Protein AF-A0A246ACH7-F1 (afdb_monomer)

Radius of gyration: 14.09 Å; Cα contacts (8 Å, |Δi|>4): 44; chains: 1; bounding box: 23×41×35 Å

Secondary s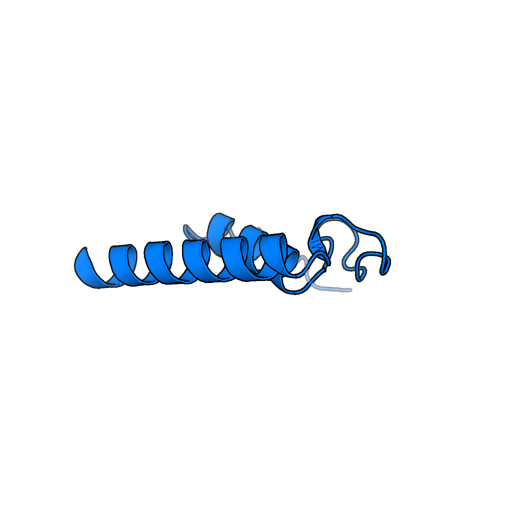tructure (DSSP, 8-state):
-PPPPP----TTHHHHHHHHHHTTB-TTT-PBPPTT-GGGSHHHHHHHHHHHHHHHHHHHHT-

pLDDT: mean 83.44, std 18.58, range [38.84, 97.94]

Mean predicted aligned error: 7.93 Å

Foldseek 3Di:
DPDPDPPPPDPCVVLVCLVCLLQQADPVVRDGHDCPDPSVPPVNSVVSVVVSVVVVVVVVVVD

Solvent-accessible surface area (backbone atoms only — not comparable to full-atom values): 3853 Å² total; per-residue (Å²): 130,84,76,80,77,73,85,75,86,49,101,52,56,66,58,53,52,47,48,35,38,39,74,27,35,39,85,90,79,70,43,71,55,58,85,87,35,70,46,57,34,70,68,49,24,51,51,39,51,50,52,52,52,52,54,51,56,50,59,64,73,74,111

Sequence (63 aa):
MLKPAKPMQDNNRHLEILQALAIGTDLVTGEVFPANSPYNHPEIIRTLFFAINQLKALAEKGN

Structure (mmCIF, N/CA/C/O backbone):
data_AF-A0A246ACH7-F1
#
_entry.id   AF-A0A246ACH7-F1
#
loop_
_atom_site.group_PDB
_atom_site.id
_atom_site.type_symbol
_atom_site.label_atom_id
_atom_site.label_alt_id
_atom_site.label_comp_id
_atom_site.label_asym_id
_atom_site.label_entity_id
_atom_site.label_seq_id
_atom_site.pdbx_PDB_ins_code
_atom_site.Cartn_x
_atom_site.Cartn_y
_atom_site.Cartn_z
_atom_site.occupancy
_atom_site.B_iso_or_equiv
_atom_site.auth_seq_id
_atom_site.auth_comp_id
_atom_site.auth_asym_id
_atom_site.auth_atom_id
_atom_site.pdbx_PDB_model_num
ATOM 1 N N . MET A 1 1 ? 1.400 -29.635 2.849 1.00 42.28 1 MET A N 1
ATOM 2 C CA . MET A 1 1 ? 0.103 -29.006 2.524 1.00 42.28 1 MET A CA 1
ATOM 3 C C . MET A 1 1 ? 0.098 -27.610 3.125 1.00 42.28 1 MET A C 1
ATOM 5 O O . MET A 1 1 ? 0.165 -27.489 4.343 1.00 42.28 1 MET A O 1
ATOM 9 N N . LEU A 1 2 ? 0.141 -26.576 2.281 1.00 45.34 2 LEU A N 1
ATOM 10 C CA . LEU A 1 2 ? 0.034 -25.176 2.700 1.00 45.34 2 LEU A CA 1
ATOM 11 C C . LEU A 1 2 ? -1.349 -24.981 3.333 1.00 45.34 2 LEU A C 1
ATOM 13 O O . LEU A 1 2 ? -2.357 -25.328 2.721 1.00 45.34 2 LEU A O 1
ATOM 17 N N . LYS A 1 3 ? -1.398 -24.509 4.583 1.00 38.84 3 LYS A N 1
ATOM 18 C CA . LYS A 1 3 ? -2.666 -24.196 5.256 1.00 38.84 3 LYS A CA 1
ATOM 19 C C . LYS A 1 3 ? -3.411 -23.150 4.413 1.00 38.84 3 LYS A C 1
ATOM 21 O O . LYS A 1 3 ? -2.767 -22.184 4.001 1.00 38.84 3 LYS A O 1
ATOM 26 N N . PRO A 1 4 ? -4.722 -23.301 4.157 1.00 43.16 4 PRO A N 1
ATOM 27 C CA . PRO A 1 4 ? -5.477 -22.262 3.475 1.00 43.16 4 PRO A CA 1
ATOM 28 C C . PRO A 1 4 ? -5.446 -21.004 4.346 1.00 43.16 4 PRO A C 1
ATOM 30 O O . PRO A 1 4 ? -5.820 -21.047 5.522 1.00 43.16 4 PRO A O 1
ATOM 33 N N . ALA A 1 5 ? -4.941 -19.903 3.789 1.00 50.91 5 ALA A N 1
ATOM 34 C CA . ALA A 1 5 ? -5.018 -18.602 4.429 1.00 50.91 5 ALA A CA 1
ATOM 35 C C . ALA A 1 5 ? -6.499 -18.302 4.694 1.00 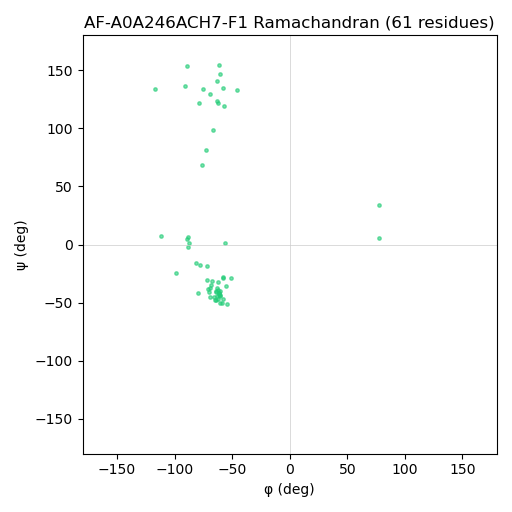50.91 5 ALA A C 1
ATOM 37 O O . ALA A 1 5 ? -7.324 -18.306 3.781 1.00 50.91 5 ALA A O 1
ATOM 38 N N . LYS A 1 6 ? -6.835 -18.128 5.973 1.00 45.12 6 LYS A N 1
ATOM 39 C CA . LYS A 1 6 ? -8.160 -17.732 6.455 1.00 45.12 6 LYS A CA 1
ATOM 40 C C . LYS A 1 6 ? -8.659 -16.557 5.601 1.00 45.12 6 LYS A C 1
ATOM 42 O O . LYS A 1 6 ? -7.879 -15.624 5.409 1.00 45.12 6 LYS A O 1
ATOM 47 N N . PRO A 1 7 ? -9.910 -16.547 5.102 1.00 46.72 7 PRO A N 1
ATOM 48 C CA . PRO A 1 7 ? -10.449 -15.342 4.497 1.00 46.72 7 PRO A CA 1
ATOM 49 C C . PRO A 1 7 ? -10.580 -14.318 5.622 1.00 46.72 7 PRO A C 1
ATOM 51 O O . PRO A 1 7 ? -11.493 -14.372 6.444 1.00 46.72 7 PRO A O 1
ATOM 54 N N . MET A 1 8 ? -9.589 -13.439 5.712 1.00 47.88 8 MET A N 1
ATOM 55 C CA . MET A 1 8 ? -9.546 -12.335 6.651 1.00 47.88 8 MET A CA 1
ATOM 56 C C . MET A 1 8 ? -10.555 -11.301 6.152 1.00 47.88 8 MET A C 1
ATOM 58 O O . MET A 1 8 ? -10.238 -10.379 5.405 1.00 47.88 8 MET A O 1
ATOM 62 N N . GLN A 1 9 ? -11.830 -11.524 6.468 1.00 51.06 9 GLN A N 1
ATOM 63 C CA . GLN A 1 9 ? -12.819 -10.454 6.478 1.00 51.06 9 GLN A CA 1
ATOM 64 C C . GLN A 1 9 ? -12.588 -9.643 7.752 1.00 51.06 9 GLN A C 1
ATOM 66 O O . GLN A 1 9 ? -13.377 -9.703 8.687 1.00 51.06 9 GLN A O 1
ATOM 71 N N . ASP A 1 10 ? -11.463 -8.933 7.796 1.00 53.59 10 ASP A N 1
ATOM 72 C CA . ASP A 1 10 ? -11.224 -7.905 8.796 1.00 53.59 10 ASP A CA 1
ATOM 73 C C . ASP A 1 10 ? -11.719 -6.578 8.229 1.00 53.59 10 ASP A C 1
ATOM 75 O O . ASP A 1 10 ? -11.469 -6.242 7.066 1.00 53.59 10 ASP A O 1
ATOM 79 N N . ASN A 1 11 ? -12.411 -5.803 9.063 1.00 61.34 11 ASN A N 1
ATOM 80 C CA . ASN A 1 11 ? -13.005 -4.497 8.744 1.00 61.34 11 ASN A CA 1
ATOM 81 C C . ASN A 1 11 ? -11.994 -3.451 8.208 1.00 61.34 11 ASN A C 1
ATOM 83 O O . ASN A 1 11 ? -12.376 -2.334 7.878 1.00 61.34 11 ASN A O 1
ATOM 87 N N . ASN A 1 12 ? -10.719 -3.827 8.057 1.00 70.88 12 ASN A N 1
ATOM 88 C CA . ASN A 1 12 ? -9.605 -3.011 7.591 1.00 70.88 12 ASN A CA 1
ATOM 89 C C . ASN A 1 12 ? -9.042 -3.425 6.221 1.00 70.88 12 ASN A C 1
ATOM 91 O O . ASN A 1 12 ? -8.058 -2.831 5.782 1.00 70.88 12 ASN A O 1
ATOM 95 N N . ARG A 1 13 ? -9.665 -4.366 5.492 1.00 85.44 13 ARG A N 1
ATOM 96 C CA . ARG A 1 13 ? -9.194 -4.799 4.154 1.00 85.44 13 ARG A CA 1
ATOM 97 C C . ARG A 1 13 ? -8.943 -3.636 3.182 1.00 85.44 13 ARG A C 1
ATOM 99 O O . ARG A 1 13 ? -8.085 -3.705 2.313 1.00 85.44 13 ARG A O 1
ATOM 106 N N . HIS A 1 14 ? -9.672 -2.537 3.346 1.00 88.31 14 HIS A N 1
ATOM 107 C CA . HIS A 1 14 ? -9.538 -1.342 2.516 1.00 88.31 14 HIS A CA 1
ATOM 108 C C . HIS A 1 14 ? -8.217 -0.611 2.811 1.00 88.31 14 HIS A C 1
ATOM 110 O O . HIS A 1 14 ? -7.545 -0.156 1.891 1.00 88.31 14 HIS A O 1
ATOM 116 N N . LEU A 1 15 ? -7.800 -0.560 4.083 1.00 91.50 15 LEU A N 1
ATOM 117 C CA . LEU A 1 15 ? -6.508 -0.006 4.491 1.00 91.50 15 LEU A CA 1
ATOM 118 C C . LEU A 1 15 ? -5.342 -0.872 4.023 1.00 91.50 15 LEU A C 1
ATOM 120 O O . LEU A 1 15 ? -4.291 -0.324 3.706 1.00 91.50 15 LEU A O 1
ATOM 124 N N . GLU A 1 16 ? -5.506 -2.194 3.988 1.00 90.31 16 GLU A N 1
ATOM 125 C CA . GLU A 1 16 ? -4.496 -3.112 3.447 1.00 90.31 16 GLU A CA 1
ATOM 126 C C . GLU A 1 16 ? -4.309 -2.895 1.948 1.00 90.31 16 GLU A C 1
ATOM 128 O O . GLU A 1 16 ? -3.178 -2.765 1.484 1.00 90.31 16 GLU A O 1
ATOM 133 N N . ILE A 1 17 ? -5.416 -2.769 1.206 1.00 92.94 17 ILE A N 1
ATOM 134 C CA . ILE A 1 17 ? -5.375 -2.486 -0.230 1.00 92.94 17 ILE A CA 1
ATOM 135 C C . ILE A 1 17 ? -4.669 -1.151 -0.486 1.00 92.94 17 ILE A C 1
ATOM 137 O O . ILE A 1 17 ? -3.730 -1.089 -1.275 1.00 92.94 17 ILE A O 1
ATOM 141 N N . LEU A 1 18 ? -5.080 -0.087 0.209 1.00 94.12 18 LEU A N 1
ATOM 142 C CA . LEU A 1 18 ? -4.470 1.234 0.054 1.00 94.12 18 LEU A CA 1
ATOM 143 C C . LEU A 1 18 ? -2.980 1.226 0.416 1.00 94.12 18 LEU A C 1
ATOM 145 O O . LEU A 1 18 ? -2.186 1.848 -0.286 1.00 94.12 18 LEU A O 1
ATOM 149 N N . GLN A 1 19 ? -2.589 0.512 1.477 1.00 94.88 19 GLN A N 1
ATOM 150 C CA . GLN A 1 19 ? -1.184 0.374 1.867 1.00 94.88 19 GLN A CA 1
ATOM 151 C C . GLN A 1 19 ? -0.369 -0.352 0.804 1.00 94.88 19 GLN A C 1
ATOM 153 O O . GLN A 1 19 ? 0.687 0.147 0.430 1.00 94.88 19 GLN A O 1
ATOM 158 N N . ALA A 1 20 ? -0.860 -1.479 0.291 1.00 95.00 20 ALA A N 1
ATOM 159 C CA . ALA A 1 20 ? -0.173 -2.223 -0.758 1.00 95.00 20 ALA A CA 1
ATOM 160 C C . ALA A 1 20 ? -0.009 -1.391 -2.040 1.00 95.00 20 ALA A C 1
ATOM 162 O O . ALA A 1 20 ? 1.084 -1.344 -2.599 1.00 95.00 20 ALA A O 1
ATOM 163 N N . LEU A 1 21 ? -1.037 -0.636 -2.443 1.00 95.44 21 LEU A N 1
ATOM 164 C CA . LEU A 1 21 ? -0.925 0.305 -3.562 1.00 95.44 21 LEU A CA 1
ATOM 165 C C . LEU A 1 21 ? 0.122 1.397 -3.294 1.00 95.44 21 LEU A C 1
ATOM 167 O O . LEU A 1 21 ? 0.911 1.714 -4.179 1.00 95.44 21 LEU A O 1
ATOM 171 N N . ALA A 1 22 ? 0.167 1.946 -2.076 1.00 96.06 22 ALA A N 1
ATOM 172 C CA . ALA A 1 22 ? 1.110 3.002 -1.701 1.00 96.06 22 ALA A CA 1
ATOM 173 C C . ALA A 1 22 ? 2.575 2.533 -1.661 1.00 96.06 22 ALA A C 1
ATOM 175 O O . ALA A 1 22 ? 3.474 3.326 -1.936 1.00 96.06 22 ALA A O 1
ATOM 176 N N . ILE A 1 23 ? 2.819 1.260 -1.330 1.00 95.12 23 ILE A N 1
ATOM 177 C CA . ILE A 1 23 ? 4.159 0.645 -1.376 1.00 95.12 23 ILE A CA 1
ATOM 178 C C . ILE A 1 23 ? 4.491 0.052 -2.752 1.00 95.12 23 ILE A C 1
ATOM 180 O O . ILE A 1 23 ? 5.555 -0.538 -2.922 1.00 95.12 23 ILE A O 1
ATOM 184 N N . GLY A 1 24 ? 3.586 0.183 -3.724 1.00 94.94 24 GLY A N 1
ATOM 185 C CA . GLY A 1 24 ? 3.812 -0.259 -5.091 1.00 94.94 24 GLY A CA 1
ATOM 186 C C . GLY A 1 24 ? 3.672 -1.770 -5.295 1.00 94.94 24 GLY A C 1
ATOM 187 O O . GLY A 1 24 ? 4.416 -2.330 -6.088 1.00 94.94 24 GLY A O 1
ATOM 188 N 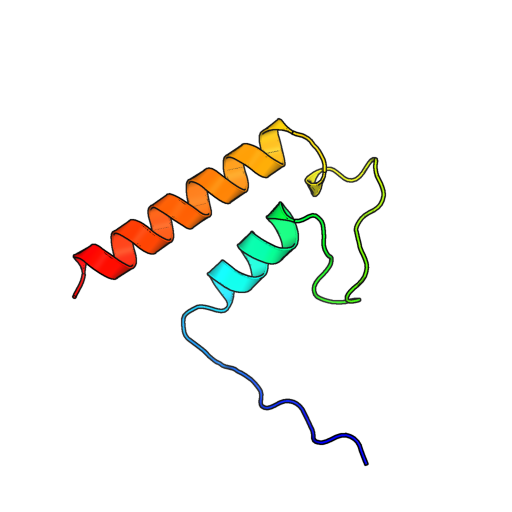N . THR A 1 25 ? 2.771 -2.450 -4.584 1.00 95.81 25 THR A N 1
ATOM 189 C CA . THR A 1 25 ? 2.545 -3.905 -4.697 1.00 95.81 25 THR A CA 1
ATOM 190 C C . THR A 1 25 ? 1.134 -4.219 -5.195 1.00 95.81 25 THR A C 1
ATOM 192 O O . 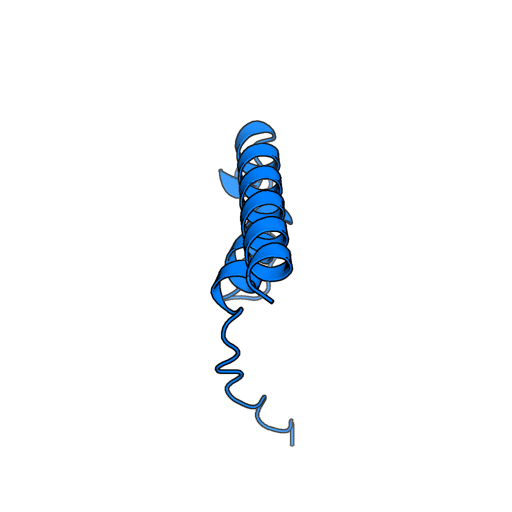THR A 1 25 ? 0.147 -3.682 -4.684 1.00 95.81 25 THR A O 1
ATOM 195 N N . ASP A 1 26 ? 1.033 -5.124 -6.164 1.00 91.00 26 ASP A N 1
ATOM 196 C CA . ASP A 1 26 ? -0.226 -5.707 -6.619 1.00 91.00 26 ASP A CA 1
ATOM 197 C C . ASP A 1 26 ? -0.677 -6.793 -5.629 1.00 91.00 26 ASP A C 1
ATOM 199 O O . ASP A 1 26 ? 0.039 -7.758 -5.374 1.00 91.00 26 ASP A O 1
ATOM 203 N N . LEU A 1 27 ? -1.871 -6.658 -5.048 1.00 85.69 27 LEU A N 1
ATOM 204 C CA . LEU A 1 27 ? -2.393 -7.634 -4.077 1.00 85.69 27 LEU A CA 1
ATOM 205 C C . LEU A 1 27 ? -2.953 -8.907 -4.720 1.00 85.69 27 LEU A C 1
ATOM 207 O O . LEU A 1 27 ? -3.186 -9.889 -4.015 1.00 85.69 27 LEU A O 1
ATOM 211 N N . VAL A 1 28 ? -3.248 -8.875 -6.019 1.00 87.56 28 VAL A N 1
ATOM 212 C CA . VAL A 1 28 ? -3.774 -10.019 -6.769 1.00 87.56 28 VAL A CA 1
ATOM 213 C C . VAL A 1 28 ? -2.634 -10.963 -7.128 1.00 87.56 28 VAL A C 1
ATOM 215 O O . VAL A 1 28 ? -2.789 -12.177 -6.999 1.00 87.56 28 VAL A O 1
ATOM 218 N N . THR A 1 29 ? -1.489 -10.417 -7.543 1.00 90.56 29 THR A N 1
ATOM 219 C CA . THR A 1 29 ? -0.319 -11.218 -7.938 1.00 90.56 29 THR A CA 1
ATOM 220 C C . THR A 1 29 ? 0.734 -11.339 -6.836 1.00 90.56 29 THR A C 1
ATOM 222 O O . THR A 1 29 ? 1.488 -12.309 -6.818 1.00 90.56 29 THR A O 1
ATOM 225 N N . GLY A 1 30 ? 0.780 -10.390 -5.898 1.00 88.31 30 GLY A N 1
ATOM 226 C CA . GLY A 1 30 ? 1.845 -10.268 -4.898 1.00 88.31 30 GLY A CA 1
ATOM 227 C C . GLY A 1 30 ? 3.137 -9.655 -5.448 1.00 88.31 30 GLY A C 1
ATOM 228 O O . GLY A 1 30 ? 4.141 -9.618 -4.737 1.00 88.31 30 GLY A O 1
ATOM 229 N N . GLU A 1 31 ? 3.137 -9.197 -6.701 1.00 93.12 31 GLU A N 1
ATOM 230 C CA . GLU A 1 31 ? 4.312 -8.632 -7.359 1.00 93.12 31 GLU A CA 1
ATOM 231 C C . GLU A 1 31 ? 4.427 -7.122 -7.128 1.00 93.12 31 GLU A C 1
ATOM 233 O O . GLU A 1 31 ? 3.441 -6.410 -6.934 1.00 93.12 31 GLU A O 1
ATOM 238 N N . VAL A 1 32 ? 5.658 -6.613 -7.188 1.00 94.50 32 VAL A N 1
ATOM 239 C CA . VAL A 1 32 ? 5.912 -5.170 -7.182 1.00 94.50 32 VAL A CA 1
ATOM 240 C C . VAL A 1 32 ? 5.558 -4.600 -8.553 1.00 94.50 32 VAL A C 1
ATOM 242 O O . VAL A 1 32 ? 5.949 -5.143 -9.588 1.00 94.50 32 VAL A O 1
ATOM 245 N N . PHE A 1 33 ? 4.840 -3.481 -8.571 1.00 94.81 33 PHE A N 1
ATOM 246 C CA . PHE A 1 33 ? 4.496 -2.784 -9.797 1.00 94.81 33 PHE A CA 1
ATOM 247 C C . PHE A 1 33 ? 5.749 -2.323 -10.557 1.00 94.81 33 PHE A C 1
ATOM 249 O O . PHE A 1 33 ? 6.735 -1.899 -9.945 1.00 94.81 33 PHE A O 1
ATOM 256 N N . PRO A 1 34 ? 5.701 -2.302 -11.900 1.00 95.12 34 PRO A N 1
ATOM 257 C CA . PRO A 1 34 ? 6.798 -1.778 -12.702 1.00 95.12 34 PRO A CA 1
ATOM 258 C C . PRO A 1 34 ? 7.042 -0.291 -12.404 1.00 95.12 34 PRO A C 1
ATOM 260 O O . PRO A 1 34 ? 6.136 0.442 -12.002 1.00 95.12 34 PRO A O 1
ATOM 263 N N . ALA A 1 35 ? 8.266 0.191 -12.631 1.00 91.88 35 ALA A N 1
ATOM 264 C CA . ALA A 1 35 ? 8.675 1.555 -12.273 1.00 91.88 35 ALA A CA 1
ATOM 265 C C . ALA A 1 35 ? 7.817 2.666 -12.916 1.00 91.88 35 ALA A C 1
ATOM 267 O O . ALA A 1 35 ? 7.673 3.741 -12.346 1.00 91.88 35 ALA A O 1
ATOM 268 N N . ASN A 1 36 ? 7.223 2.402 -14.082 1.00 94.88 36 ASN A N 1
ATOM 269 C CA . ASN A 1 36 ? 6.334 3.322 -14.797 1.00 94.88 36 ASN A CA 1
ATOM 270 C C . ASN A 1 36 ? 4.853 3.206 -14.385 1.00 94.88 36 ASN A C 1
ATOM 272 O O . ASN A 1 36 ? 3.996 3.827 -15.013 1.00 94.88 36 ASN A O 1
ATOM 276 N N . SER A 1 37 ? 4.536 2.404 -13.367 1.00 95.75 37 SER A N 1
ATOM 277 C CA . SER A 1 37 ? 3.180 2.287 -12.838 1.00 95.75 37 SER A CA 1
ATOM 278 C C . SER A 1 37 ? 2.700 3.622 -12.262 1.00 95.75 37 SER A C 1
ATOM 280 O O . SER A 1 37 ? 3.465 4.295 -11.565 1.00 95.75 37 SER A O 1
ATOM 282 N N . PRO A 1 38 ? 1.421 3.993 -12.458 1.00 95.44 38 PRO A N 1
ATOM 283 C CA . PRO A 1 38 ? 0.855 5.190 -11.840 1.00 95.44 38 PRO A CA 1
ATOM 284 C C . PRO A 1 38 ? 0.944 5.159 -10.307 1.00 95.44 38 PRO A C 1
ATOM 286 O O . PRO A 1 38 ? 1.094 6.207 -9.685 1.00 95.44 38 PRO A O 1
ATOM 289 N N . TYR A 1 39 ? 0.928 3.972 -9.689 1.00 95.44 39 TYR A N 1
ATOM 290 C CA . TYR A 1 39 ? 1.072 3.820 -8.237 1.00 95.44 39 TYR A CA 1
ATOM 291 C C . TYR A 1 39 ? 2.489 4.104 -7.730 1.00 95.44 39 TYR A C 1
ATOM 293 O O . TYR A 1 39 ? 2.652 4.424 -6.559 1.00 95.44 39 TYR A O 1
ATOM 301 N N . ASN A 1 40 ? 3.494 4.072 -8.612 1.00 95.38 40 ASN A N 1
ATOM 302 C CA . ASN A 1 40 ? 4.865 4.469 -8.293 1.00 95.38 40 ASN A CA 1
ATOM 303 C C . ASN A 1 40 ? 5.112 5.975 -8.511 1.00 95.38 40 ASN A C 1
ATOM 305 O O . ASN A 1 40 ? 6.202 6.475 -8.225 1.00 95.38 40 ASN A O 1
ATOM 309 N N . HIS A 1 41 ? 4.115 6.731 -8.991 1.00 97.25 41 HIS A N 1
ATOM 310 C CA 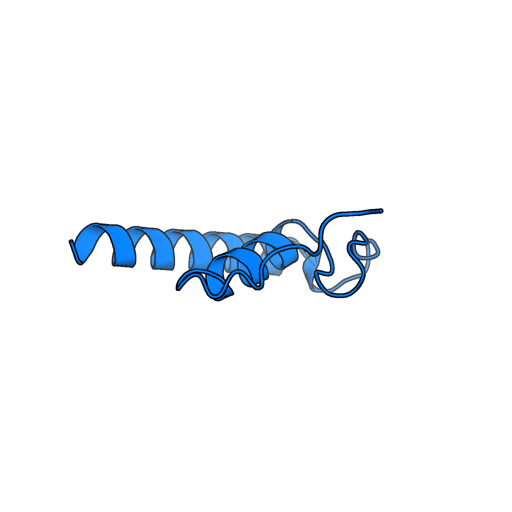. HIS A 1 41 ? 4.249 8.173 -9.152 1.00 97.25 41 HIS A CA 1
ATOM 311 C C . HIS A 1 41 ? 4.315 8.865 -7.775 1.00 97.25 41 HIS A C 1
ATOM 313 O O . HIS A 1 41 ? 3.419 8.658 -6.949 1.00 97.25 41 HIS A O 1
ATOM 319 N N . PRO A 1 42 ? 5.304 9.743 -7.510 1.00 96.38 42 PRO A N 1
ATOM 320 C CA . PRO A 1 42 ? 5.507 10.325 -6.180 1.00 96.38 42 PRO A CA 1
ATOM 321 C C . PRO A 1 42 ? 4.282 11.044 -5.597 1.00 96.38 42 PRO A C 1
ATOM 323 O O . PRO A 1 42 ? 4.057 11.013 -4.390 1.00 96.38 42 PRO A O 1
ATOM 326 N N . GLU A 1 43 ? 3.485 11.710 -6.433 1.00 97.94 43 GLU A N 1
ATOM 327 C CA . GLU A 1 43 ? 2.252 12.380 -5.994 1.00 97.94 43 GLU A CA 1
ATOM 328 C C . GLU A 1 43 ? 1.155 11.389 -5.583 1.00 97.94 43 GLU A C 1
ATOM 330 O O . GLU A 1 43 ? 0.464 11.607 -4.586 1.00 97.94 43 GLU A O 1
ATOM 335 N N . ILE A 1 44 ? 1.040 10.269 -6.299 1.00 97.50 44 ILE A N 1
ATOM 336 C CA . ILE A 1 44 ? 0.056 9.225 -6.004 1.00 97.50 44 ILE A CA 1
ATOM 337 C C . ILE A 1 44 ? 0.427 8.525 -4.698 1.00 97.50 44 ILE A C 1
ATOM 339 O O . ILE A 1 44 ? -0.420 8.410 -3.815 1.00 97.50 44 ILE A O 1
ATOM 343 N N . ILE A 1 45 ? 1.703 8.172 -4.516 1.00 96.75 45 ILE A N 1
ATOM 344 C CA . ILE A 1 45 ? 2.214 7.591 -3.265 1.00 96.75 45 ILE A CA 1
ATOM 345 C C . ILE A 1 45 ? 1.876 8.493 -2.070 1.00 96.75 45 ILE A C 1
ATOM 347 O O . ILE A 1 45 ? 1.293 8.038 -1.084 1.00 96.75 45 ILE A O 1
ATOM 351 N N . ARG A 1 46 ? 2.198 9.792 -2.158 1.00 97.88 46 ARG A N 1
ATOM 352 C CA . ARG A 1 46 ? 1.917 10.757 -1.079 1.00 97.88 46 ARG A CA 1
ATOM 353 C C . ARG A 1 46 ? 0.423 10.877 -0.794 1.00 97.88 46 ARG A C 1
ATOM 355 O O . ARG A 1 46 ? 0.035 10.876 0.372 1.00 97.88 46 ARG A O 1
ATOM 362 N N . THR A 1 47 ? -0.400 10.946 -1.837 1.00 97.88 47 THR A N 1
ATOM 363 C CA . THR A 1 47 ? -1.863 11.011 -1.716 1.00 97.88 47 THR A CA 1
ATOM 364 C C . THR A 1 47 ? -2.422 9.778 -1.008 1.00 97.88 47 THR A C 1
ATOM 366 O O . THR A 1 47 ? -3.241 9.908 -0.097 1.00 97.88 47 THR A O 1
ATOM 369 N N . LEU A 1 48 ? -1.942 8.585 -1.368 1.00 97.31 48 LEU A N 1
ATOM 370 C CA . LEU A 1 48 ? -2.365 7.334 -0.742 1.00 97.31 48 LEU A CA 1
ATOM 371 C C . LEU A 1 48 ? -1.965 7.279 0.736 1.00 97.31 48 LEU A C 1
ATOM 373 O O . LEU A 1 48 ? -2.814 7.001 1.583 1.00 97.31 48 LEU A O 1
ATOM 377 N N . PHE A 1 49 ? -0.715 7.613 1.073 1.00 97.31 49 PHE A N 1
ATOM 378 C CA . PHE A 1 49 ? -0.279 7.667 2.473 1.00 97.31 49 PHE A CA 1
ATOM 379 C C . PHE A 1 49 ? -1.042 8.711 3.289 1.00 97.31 49 PHE A C 1
ATOM 381 O O . PHE A 1 49 ? -1.414 8.439 4.431 1.00 97.31 49 PHE A O 1
ATOM 388 N N . PHE A 1 50 ? -1.332 9.876 2.707 1.00 97.25 50 PHE A N 1
ATOM 389 C CA . PHE A 1 50 ? -2.172 10.881 3.349 1.00 97.25 50 PHE A CA 1
ATOM 390 C C . PHE A 1 50 ? -3.567 10.323 3.664 1.00 97.25 50 PHE A C 1
ATOM 392 O O . PHE A 1 50 ? -4.005 10.389 4.812 1.00 97.25 50 PHE A O 1
ATOM 399 N N . ALA A 1 51 ? -4.237 9.703 2.688 1.00 96.44 51 ALA A N 1
ATOM 400 C CA . ALA A 1 51 ? -5.559 9.111 2.885 1.00 96.44 51 ALA A CA 1
ATOM 401 C C . ALA A 1 51 ? -5.556 8.004 3.955 1.00 96.44 51 ALA A C 1
ATOM 403 O O . ALA A 1 51 ? -6.424 7.992 4.828 1.00 96.44 51 ALA A O 1
ATOM 404 N N . ILE A 1 52 ? -4.557 7.113 3.940 1.00 95.38 52 ILE A N 1
ATOM 405 C CA . ILE A 1 52 ? -4.394 6.051 4.948 1.00 95.38 52 ILE A CA 1
ATOM 406 C C . ILE A 1 52 ? -4.283 6.647 6.355 1.00 95.38 52 ILE A C 1
ATOM 408 O O . ILE A 1 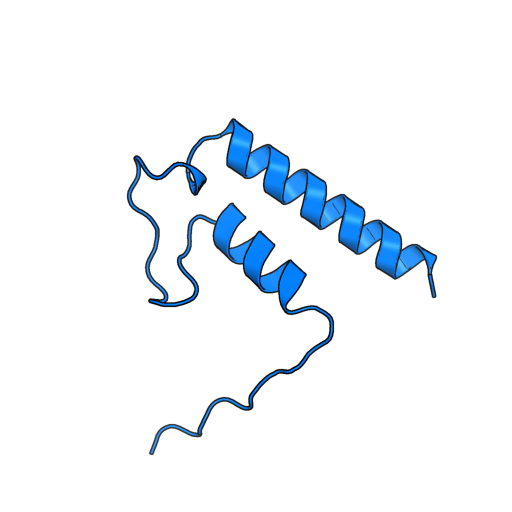52 ? -4.954 6.177 7.273 1.00 95.38 52 ILE A O 1
ATOM 412 N N . ASN A 1 53 ? -3.459 7.682 6.531 1.00 94.62 53 ASN A N 1
ATOM 413 C CA . ASN A 1 53 ? -3.265 8.324 7.831 1.00 94.62 53 ASN A CA 1
ATOM 414 C C . ASN A 1 53 ? -4.553 8.986 8.336 1.00 94.62 53 ASN A C 1
ATOM 416 O O . ASN A 1 53 ? -4.894 8.841 9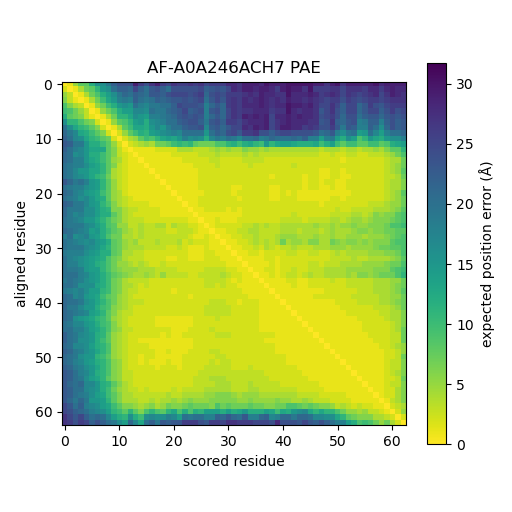.508 1.00 94.62 53 ASN A O 1
ATOM 420 N N . GLN A 1 54 ? -5.305 9.642 7.449 1.00 95.00 54 GLN A N 1
ATOM 421 C CA . GLN A 1 54 ? -6.594 10.245 7.795 1.00 95.00 54 GLN A CA 1
ATOM 422 C C . GLN A 1 54 ? -7.618 9.185 8.223 1.00 95.00 54 GLN A C 1
ATOM 424 O O . GLN A 1 54 ? -8.298 9.357 9.232 1.00 95.00 54 GLN A O 1
ATOM 429 N N . LEU A 1 55 ? -7.702 8.067 7.496 1.00 91.19 55 LEU A N 1
ATOM 430 C CA . LEU A 1 55 ? -8.606 6.965 7.832 1.00 91.19 55 LEU A CA 1
ATOM 431 C C . LEU A 1 55 ? -8.251 6.313 9.177 1.00 91.19 55 LEU A C 1
ATOM 433 O O . LEU A 1 55 ? -9.150 6.030 9.967 1.00 91.19 55 LEU A O 1
ATOM 437 N N . LYS A 1 56 ? -6.957 6.128 9.473 1.00 89.56 56 LYS A N 1
ATOM 438 C CA . LYS A 1 56 ? -6.494 5.625 10.779 1.00 89.56 56 LYS A CA 1
ATOM 439 C C . LYS A 1 56 ? -6.863 6.581 11.917 1.00 89.56 56 LYS A C 1
ATOM 441 O O . LYS A 1 56 ? -7.455 6.149 12.899 1.00 89.56 56 LYS A O 1
ATOM 446 N N . ALA A 1 57 ? -6.609 7.878 11.745 1.00 90.50 57 ALA A N 1
ATOM 447 C CA . ALA A 1 57 ? -6.943 8.889 12.750 1.00 90.50 57 ALA A CA 1
ATOM 448 C C . ALA A 1 57 ? -8.456 8.988 13.025 1.00 90.50 57 ALA A C 1
ATOM 450 O O . ALA A 1 57 ? -8.868 9.301 14.141 1.00 90.50 57 ALA A O 1
ATOM 451 N N . LEU A 1 58 ? -9.297 8.732 12.017 1.00 88.19 58 LEU A N 1
ATOM 452 C CA . LEU A 1 58 ? -10.750 8.660 12.194 1.00 88.19 58 LEU A CA 1
ATOM 453 C C . LEU A 1 58 ? -11.173 7.419 12.988 1.00 88.19 58 LEU A C 1
ATOM 455 O O . LEU A 1 58 ? -12.035 7.533 13.856 1.00 88.19 58 LEU A O 1
ATOM 459 N N . ALA A 1 59 ? -10.558 6.263 12.725 1.00 83.94 59 ALA A N 1
ATOM 460 C CA . ALA A 1 59 ? -10.834 5.033 13.466 1.00 83.94 59 ALA A CA 1
ATOM 461 C C . ALA A 1 59 ? -10.454 5.154 14.953 1.00 83.94 59 ALA A C 1
ATOM 463 O O . ALA A 1 59 ? -11.185 4.670 15.811 1.00 83.94 59 ALA A O 1
ATOM 464 N N . GLU A 1 60 ? -9.356 5.847 15.264 1.00 80.00 60 GLU A N 1
ATOM 465 C CA . GLU A 1 60 ? -8.897 6.082 16.641 1.00 80.00 60 GLU A CA 1
ATOM 466 C C . GLU A 1 60 ? -9.778 7.074 17.417 1.00 80.00 60 GLU A C 1
ATOM 468 O O . GLU A 1 60 ? -9.905 6.958 18.630 1.00 80.00 60 GLU A O 1
ATOM 473 N N . L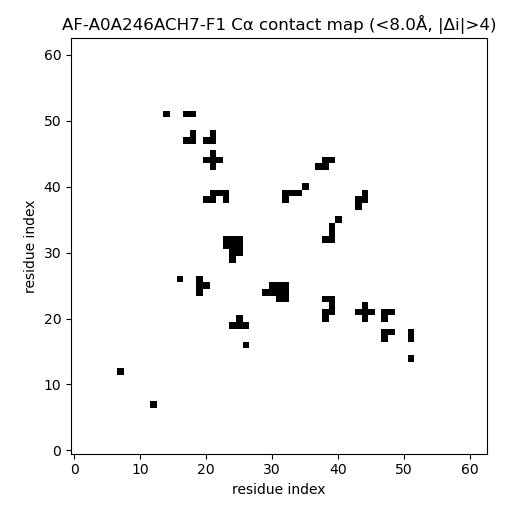YS A 1 61 ? -10.400 8.046 16.735 1.00 72.38 61 LYS A N 1
ATOM 474 C CA . LYS A 1 61 ? -11.298 9.040 17.357 1.00 72.38 61 LYS A CA 1
ATOM 475 C C . LYS A 1 61 ? -12.725 8.539 17.593 1.00 72.38 61 LYS A C 1
ATOM 477 O O . LYS A 1 61 ? -13.481 9.204 18.296 1.00 72.38 61 LYS A O 1
ATOM 482 N N . GLY A 1 62 ? -13.118 7.442 16.948 1.00 59.69 62 GLY A N 1
ATOM 483 C CA . GLY A 1 62 ? -14.453 6.846 17.063 1.00 59.69 62 GLY A CA 1
ATOM 484 C C . GLY A 1 62 ? 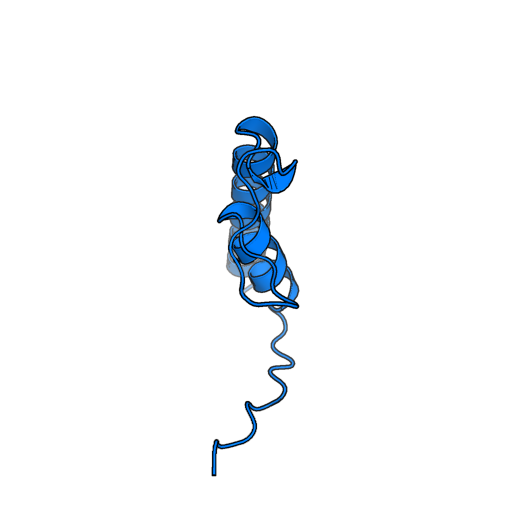-14.598 5.809 18.183 1.00 59.69 62 GLY A C 1
ATOM 485 O O . GLY A 1 62 ? -15.652 5.180 18.265 1.00 59.69 62 GLY A O 1
ATOM 486 N N . ASN A 1 63 ? -13.559 5.616 19.000 1.00 49.81 63 ASN A N 1
ATOM 487 C CA . ASN A 1 63 ? -13.484 4.680 20.127 1.00 49.81 63 ASN A CA 1
ATOM 488 C C . ASN A 1 63 ? -13.177 5.428 21.431 1.00 49.81 63 ASN A C 1
ATOM 490 O O . ASN A 1 63 ? -13.412 4.836 22.506 1.00 49.81 63 ASN A O 1
#